Protein AF-A0A8T5LSC1-F1 (afdb_monomer)

Sequence (172 aa):
MANTIKNSIKQGAVLLSDPTQGFANLKKQTLEEVVGNYLKLLLLLSFVAALFNFVIGLVRTVYFDLTRTVQIDYPAFLNYLISESFAYVFVYFLSGTFILLIVSAIAYRFFRKHKYTEFLKIMLYSAYPIILFGWIPFLAITLIVWSIFLFAVGIRGKRSHGISRGSLEERE

pLDDT: mean 81.31, std 14.37, range [36.25, 95.19]

Solvent-accessible surface area (backbone atoms only — not comparable to full-atom values): 9557 Å² total; per-residue (Å²): 114,70,70,59,53,53,50,51,50,50,48,49,50,44,32,73,77,38,52,70,62,37,56,59,57,53,72,77,52,53,65,66,58,53,52,50,48,49,53,53,51,44,47,52,45,15,50,50,51,17,51,49,51,37,54,51,52,49,53,54,47,55,49,41,38,76,73,63,74,49,89,72,63,60,72,63,48,51,55,48,43,52,53,51,22,53,48,40,27,52,50,46,39,50,48,57,50,50,51,49,52,53,51,49,58,56,51,44,72,78,46,69,92,51,62,66,66,62,51,49,50,41,50,60,58,20,42,42,54,39,64,77,46,46,87,40,74,91,44,38,65,60,29,52,54,48,23,52,49,46,36,53,49,52,58,51,65,53,64,72,67,76,71,71,84,76,76,74,81,83,80,123

Mean predicted aligned error: 8.88 Å

Structure (mmCIF, N/CA/C/O backbone):
data_AF-A0A8T5LSC1-F1
#
_entry.id   AF-A0A8T5LSC1-F1
#
loop_
_atom_site.group_PDB
_atom_site.id
_atom_site.type_symbol
_atom_site.label_atom_id
_atom_site.label_alt_id
_atom_site.label_comp_id
_atom_site.label_asym_id
_atom_site.label_entity_id
_atom_site.label_seq_id
_atom_site.pdbx_PDB_ins_code
_atom_site.Cartn_x
_atom_site.Cartn_y
_atom_site.Cartn_z
_atom_site.occupancy
_atom_site.B_iso_or_equiv
_atom_site.auth_seq_id
_atom_site.auth_comp_id
_atom_site.auth_asym_id
_atom_site.auth_atom_id
_atom_site.pdbx_PDB_model_num
ATOM 1 N N . MET A 1 1 ? 10.726 10.634 11.710 1.00 54.62 1 MET A N 1
ATOM 2 C CA . MET A 1 1 ? 9.891 9.965 10.683 1.00 54.62 1 MET A CA 1
ATOM 3 C C . MET A 1 1 ? 10.167 8.455 10.594 1.00 54.62 1 MET A C 1
ATOM 5 O O . MET A 1 1 ? 9.221 7.683 10.674 1.00 54.62 1 MET A O 1
ATOM 9 N N . ALA A 1 2 ? 11.433 8.011 10.542 1.00 57.62 2 ALA A N 1
ATOM 10 C CA . ALA A 1 2 ? 11.798 6.582 10.492 1.00 57.62 2 ALA A CA 1
ATOM 11 C C . ALA A 1 2 ? 11.295 5.737 11.690 1.00 57.62 2 ALA A C 1
ATOM 13 O O . ALA A 1 2 ? 10.751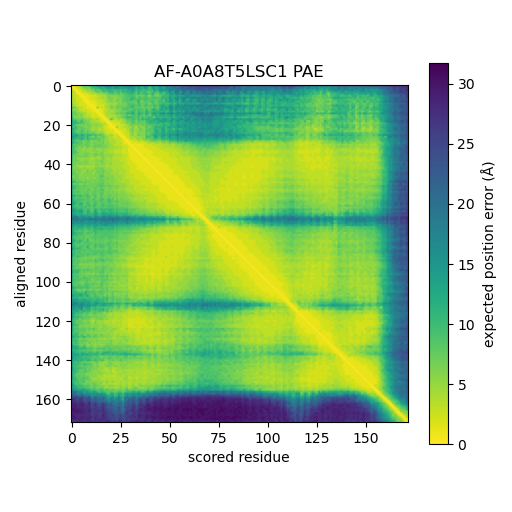 4.651 11.495 1.00 57.62 2 ALA A O 1
ATOM 14 N N . ASN A 1 3 ? 11.384 6.256 12.923 1.00 67.88 3 ASN A N 1
ATOM 15 C CA . ASN A 1 3 ? 10.897 5.547 14.121 1.00 67.88 3 ASN A CA 1
ATOM 16 C C . ASN A 1 3 ? 9.379 5.305 14.101 1.00 67.88 3 ASN A C 1
ATOM 18 O O . ASN A 1 3 ? 8.901 4.294 14.606 1.00 67.88 3 ASN A O 1
ATOM 22 N N . THR A 1 4 ? 8.619 6.206 13.479 1.00 68.50 4 THR A N 1
ATOM 23 C CA . THR A 1 4 ? 7.158 6.113 13.394 1.00 68.50 4 THR A CA 1
ATOM 24 C C . THR A 1 4 ? 6.733 4.996 12.440 1.00 68.50 4 THR A C 1
ATOM 26 O O . THR A 1 4 ? 5.844 4.218 12.763 1.00 68.50 4 THR A O 1
ATOM 29 N N . ILE A 1 5 ? 7.424 4.858 11.305 1.00 69.12 5 ILE A N 1
ATOM 30 C CA . ILE A 1 5 ? 7.163 3.805 10.311 1.00 69.12 5 ILE A CA 1
ATOM 31 C C . ILE A 1 5 ? 7.508 2.425 10.882 1.00 69.12 5 ILE A C 1
ATOM 33 O O . ILE A 1 5 ? 6.709 1.494 10.777 1.00 69.12 5 ILE A O 1
ATOM 37 N N . LYS A 1 6 ? 8.660 2.303 11.555 1.00 76.75 6 LYS A N 1
ATOM 38 C CA . LYS A 1 6 ? 9.073 1.054 12.213 1.00 76.75 6 LYS A CA 1
ATOM 39 C C . LYS A 1 6 ? 8.037 0.588 13.239 1.00 76.75 6 LYS A C 1
ATOM 41 O O . LYS A 1 6 ? 7.735 -0.601 13.309 1.00 76.75 6 LYS A O 1
ATOM 46 N N . ASN A 1 7 ? 7.459 1.522 13.993 1.00 74.00 7 ASN A N 1
ATOM 47 C CA . ASN A 1 7 ? 6.411 1.216 14.961 1.00 74.00 7 ASN A CA 1
ATOM 48 C C . ASN A 1 7 ? 5.114 0.756 14.283 1.00 74.00 7 ASN A C 1
ATOM 50 O O . ASN A 1 7 ? 4.542 -0.234 14.732 1.00 74.00 7 ASN A O 1
ATOM 54 N N . SER A 1 8 ? 4.691 1.387 13.183 1.00 68.38 8 SER A N 1
ATOM 55 C CA . SER A 1 8 ? 3.510 0.952 12.419 1.00 68.38 8 SER A CA 1
ATOM 56 C C . SER A 1 8 ? 3.669 -0.460 11.849 1.00 68.38 8 SER A C 1
ATOM 58 O O . SER A 1 8 ? 2.743 -1.264 11.935 1.00 68.38 8 SER A O 1
ATOM 60 N N . ILE A 1 9 ? 4.854 -0.795 11.326 1.00 72.56 9 ILE A N 1
ATOM 61 C CA . ILE A 1 9 ? 5.152 -2.143 10.815 1.00 72.56 9 ILE A CA 1
ATOM 62 C C . ILE A 1 9 ? 5.182 -3.156 11.963 1.00 72.56 9 ILE A C 1
ATOM 64 O O . ILE A 1 9 ? 4.569 -4.216 11.861 1.00 72.56 9 ILE A O 1
ATOM 68 N N . LYS A 1 10 ? 5.834 -2.821 13.086 1.00 77.62 10 LYS A N 1
ATOM 69 C CA . LYS A 1 10 ? 5.868 -3.685 14.276 1.00 77.62 10 LYS A CA 1
ATOM 70 C C . LYS A 1 10 ? 4.462 -3.944 14.821 1.00 77.62 10 LYS A C 1
ATOM 72 O O . LYS A 1 10 ? 4.160 -5.068 15.199 1.00 77.62 10 LYS A O 1
ATOM 77 N N . GLN A 1 11 ? 3.598 -2.932 14.835 1.00 70.31 11 GLN A N 1
ATOM 78 C CA . GLN A 1 11 ? 2.198 -3.086 15.235 1.00 70.31 11 GLN A CA 1
ATOM 79 C C . GLN A 1 11 ? 1.422 -3.978 14.264 1.00 70.31 11 GLN A C 1
ATOM 81 O O . GLN A 1 11 ? 0.678 -4.842 14.719 1.00 70.31 11 GLN A O 1
ATOM 86 N N . GLY A 1 12 ? 1.637 -3.823 12.954 1.00 67.75 12 GLY A N 1
ATOM 87 C CA . GLY A 1 12 ? 1.088 -4.734 11.950 1.00 67.75 12 GLY A CA 1
ATOM 88 C C . GLY A 1 12 ? 1.537 -6.179 12.176 1.00 67.75 12 GLY A C 1
ATOM 89 O O . GLY A 1 12 ? 0.710 -7.082 12.166 1.00 67.75 12 GLY A O 1
ATOM 90 N N . ALA A 1 13 ? 2.820 -6.399 12.473 1.00 72.62 13 ALA A N 1
ATOM 91 C CA . ALA A 1 13 ? 3.357 -7.724 12.779 1.00 72.62 13 ALA A CA 1
ATOM 92 C C . ALA A 1 13 ? 2.746 -8.328 14.055 1.00 72.62 13 ALA A C 1
ATOM 94 O O . ALA A 1 13 ? 2.317 -9.477 14.034 1.00 72.62 13 ALA A O 1
ATOM 95 N N . VAL A 1 14 ? 2.638 -7.543 15.135 1.00 72.94 14 VAL A N 1
ATOM 96 C CA . VAL A 1 14 ? 1.999 -7.987 16.388 1.00 72.94 14 VAL A CA 1
ATOM 97 C C . VAL A 1 14 ? 0.527 -8.331 16.166 1.00 72.94 14 VAL A C 1
ATOM 99 O O . VAL A 1 14 ? 0.048 -9.308 16.726 1.00 72.94 14 VAL A O 1
ATOM 102 N N . LEU A 1 15 ? -0.187 -7.578 15.326 1.00 67.88 15 LEU A N 1
ATOM 103 C CA . LEU A 1 15 ? -1.582 -7.864 14.978 1.00 67.88 15 LEU A CA 1
ATOM 104 C C . LEU A 1 15 ? -1.726 -9.190 14.216 1.00 67.88 15 LEU A C 1
ATOM 106 O O . LEU A 1 15 ? -2.698 -9.913 14.417 1.00 67.88 15 LEU A O 1
ATOM 110 N N . LEU A 1 16 ? -0.772 -9.495 13.334 1.00 72.25 16 LEU A N 1
ATOM 111 C CA . LEU A 1 16 ? -0.757 -10.743 12.573 1.00 72.25 16 LEU A CA 1
ATOM 112 C C . LEU A 1 16 ? -0.440 -11.948 13.465 1.00 72.25 16 LEU A C 1
ATOM 114 O O . LEU A 1 16 ? -0.995 -13.018 13.232 1.00 72.25 16 LEU A O 1
ATOM 118 N N . SER A 1 17 ? 0.417 -11.778 14.476 1.00 78.12 17 SER A N 1
ATOM 119 C CA . SER A 1 17 ? 0.785 -12.855 15.401 1.00 78.12 17 SER A CA 1
ATOM 120 C C . SER A 1 17 ? -0.210 -13.049 16.551 1.00 78.12 17 SER A C 1
ATOM 122 O O . SER A 1 17 ? -0.511 -14.182 16.906 1.00 78.12 17 SER A O 1
ATOM 124 N N . ASP A 1 18 ? -0.716 -11.961 17.140 1.00 80.12 18 ASP A N 1
ATOM 125 C CA . ASP A 1 18 ? -1.670 -11.970 18.256 1.00 80.12 18 ASP A CA 1
ATOM 126 C C . ASP A 1 18 ? -2.707 -10.838 18.081 1.00 80.12 18 ASP A C 1
ATOM 128 O O . ASP A 1 18 ? -2.526 -9.707 18.560 1.00 80.12 18 ASP A O 1
ATOM 132 N N . PRO A 1 19 ? -3.830 -11.131 17.396 1.00 73.62 19 PRO A N 1
ATOM 133 C CA . PRO A 1 19 ? -4.883 -10.155 17.138 1.00 73.62 19 PRO A CA 1
ATOM 134 C C . PRO A 1 19 ? -5.456 -9.560 18.426 1.00 73.62 19 PRO A C 1
ATOM 136 O O . PRO A 1 19 ? -5.753 -8.368 18.486 1.00 73.62 19 PRO A O 1
ATOM 139 N N . THR A 1 20 ? -5.595 -10.371 19.474 1.00 75.31 20 THR A N 1
ATOM 140 C CA . THR A 1 20 ? -6.163 -9.980 20.770 1.00 75.31 20 THR A CA 1
ATOM 141 C C . THR A 1 20 ? -5.334 -8.901 21.457 1.00 75.31 20 THR A C 1
ATOM 143 O O . THR A 1 20 ? -5.888 -7.875 21.870 1.00 75.31 20 THR A O 1
ATOM 146 N N . GLN A 1 21 ? -4.012 -9.073 21.520 1.00 75.50 21 GLN A N 1
ATOM 147 C CA . GLN A 1 21 ? -3.112 -8.040 22.044 1.00 75.50 21 GLN A CA 1
ATOM 148 C C . GLN A 1 21 ? -3.063 -6.806 21.136 1.00 75.50 21 GLN A C 1
ATOM 150 O O . GLN A 1 21 ? -3.064 -5.671 21.627 1.00 75.50 21 GLN A O 1
ATOM 155 N N . GLY A 1 22 ? -3.083 -7.006 19.814 1.00 74.12 22 GLY A N 1
ATOM 156 C CA . GLY A 1 22 ? -3.145 -5.914 18.841 1.00 74.12 22 GLY A CA 1
ATOM 157 C C . GLY A 1 22 ? -4.369 -5.014 19.050 1.00 74.12 22 GLY A C 1
ATOM 158 O O . GLY A 1 22 ? -4.227 -3.794 19.163 1.00 74.12 22 GLY A O 1
ATOM 159 N N . PHE A 1 23 ? -5.556 -5.608 19.216 1.00 76.81 23 PHE A N 1
ATOM 160 C CA . PHE A 1 23 ? -6.798 -4.882 19.503 1.00 76.81 23 PHE A CA 1
ATOM 161 C C . PHE A 1 23 ? -6.820 -4.237 20.900 1.00 76.81 23 PHE A C 1
ATOM 163 O O . PHE A 1 23 ? -7.444 -3.186 21.077 1.00 76.81 23 PHE A O 1
ATOM 170 N N . ALA A 1 24 ? -6.139 -4.816 21.894 1.00 74.44 24 ALA A N 1
ATOM 171 C CA . ALA A 1 24 ? -6.024 -4.217 23.226 1.00 74.44 24 ALA A CA 1
ATOM 172 C C . ALA A 1 24 ? -5.202 -2.916 23.205 1.00 74.44 24 ALA A C 1
ATOM 174 O O . ALA A 1 24 ? -5.605 -1.920 23.811 1.00 74.44 24 ALA A O 1
ATOM 175 N N . ASN A 1 25 ? -4.095 -2.892 22.459 1.00 74.94 25 ASN A N 1
ATOM 176 C CA . ASN A 1 25 ? -3.257 -1.698 22.297 1.00 74.94 25 ASN A CA 1
ATOM 177 C C . ASN A 1 25 ? -3.967 -0.589 21.509 1.00 74.94 25 ASN A C 1
ATOM 179 O O . ASN A 1 25 ? -3.846 0.592 21.826 1.00 74.94 25 ASN A O 1
ATOM 183 N N . LEU A 1 26 ? -4.785 -0.990 20.543 1.00 72.62 26 LEU A N 1
ATOM 184 C CA . LEU A 1 26 ? -5.620 -0.128 19.709 1.00 72.62 26 LEU A CA 1
ATOM 185 C C . LEU A 1 26 ? -6.591 0.759 20.504 1.00 72.62 26 LEU A C 1
ATOM 187 O O . LEU A 1 26 ? -6.865 1.896 20.119 1.00 72.62 26 LEU A O 1
ATOM 191 N N . LYS A 1 27 ? -7.099 0.262 21.641 1.00 70.56 27 LYS A N 1
ATOM 192 C CA . LYS A 1 27 ? -7.995 1.033 22.522 1.00 70.56 27 LYS A CA 1
ATOM 193 C C . LYS A 1 27 ? -7.317 2.269 23.113 1.00 70.56 27 LYS A C 1
ATOM 195 O O . LYS A 1 27 ? -8.008 3.234 23.424 1.00 70.56 27 LYS A O 1
ATOM 200 N N . LYS A 1 28 ? -5.992 2.233 23.282 1.00 79.62 28 LYS A N 1
ATOM 201 C CA . LYS A 1 28 ? -5.213 3.323 23.884 1.00 79.62 28 LYS A CA 1
ATOM 202 C C . LYS A 1 28 ? -4.895 4.441 22.888 1.00 79.62 28 LYS A C 1
ATOM 204 O O . LYS A 1 28 ? -4.576 5.542 23.314 1.00 79.62 28 LYS A O 1
ATOM 209 N N . GLN A 1 29 ? -4.991 4.169 21.586 1.00 81.62 29 GLN A N 1
ATOM 210 C CA . GLN A 1 29 ? -4.655 5.129 20.536 1.00 81.62 29 GLN A CA 1
ATOM 211 C C . GLN A 1 29 ? -5.848 6.010 20.159 1.00 81.62 29 GLN A C 1
ATOM 213 O O . GLN A 1 29 ? -7.011 5.581 20.191 1.00 81.62 29 GLN A O 1
ATOM 218 N N . THR A 1 30 ? -5.565 7.249 19.760 1.00 87.38 30 THR A N 1
ATOM 219 C CA . THR A 1 30 ? -6.579 8.170 19.234 1.00 87.38 30 THR A CA 1
ATOM 220 C C . THR A 1 30 ? -6.949 7.795 17.800 1.00 87.38 30 THR A C 1
ATOM 222 O O . THR A 1 30 ? -6.204 7.116 17.101 1.00 87.38 30 THR A O 1
ATOM 225 N N . LEU A 1 31 ? -8.133 8.211 17.338 1.00 84.00 31 LEU A N 1
ATOM 226 C CA . LEU A 1 31 ? -8.538 7.961 15.950 1.00 84.00 31 LEU A CA 1
ATOM 227 C C . LEU A 1 31 ? -7.549 8.585 14.955 1.00 84.00 31 LEU A C 1
ATOM 229 O O . LEU A 1 31 ? -7.210 7.966 13.954 1.00 84.00 31 LEU A O 1
ATOM 233 N N . GLU A 1 32 ? -7.087 9.794 15.263 1.00 86.38 32 GLU A N 1
ATOM 234 C CA . GLU A 1 32 ? -6.132 10.543 14.453 1.00 86.38 32 GLU A CA 1
ATOM 235 C C . GLU A 1 32 ? -4.803 9.799 14.304 1.00 86.38 32 GLU A C 1
ATOM 237 O O . GLU A 1 32 ? -4.280 9.701 13.197 1.00 86.38 32 GLU A O 1
ATOM 242 N N . GLU A 1 33 ? -4.295 9.197 15.383 1.00 86.19 33 GLU A N 1
ATOM 243 C CA . GLU A 1 33 ? -3.070 8.401 15.331 1.00 86.19 33 GLU A CA 1
ATOM 244 C C . GLU A 1 33 ? -3.236 7.174 14.422 1.00 86.19 33 GLU A C 1
ATOM 246 O O . GLU A 1 33 ? -2.378 6.904 13.580 1.00 86.19 33 GLU A O 1
ATOM 251 N N . VAL A 1 34 ? -4.370 6.473 14.526 1.00 86.88 34 VAL A N 1
ATOM 252 C CA . VAL A 1 34 ? -4.667 5.290 13.702 1.00 86.88 34 VAL A CA 1
ATOM 253 C C . VAL A 1 34 ? -4.809 5.653 12.224 1.00 86.88 34 VAL A C 1
ATOM 255 O O . VAL A 1 34 ? -4.209 5.004 11.366 1.00 86.88 34 VAL A O 1
ATOM 258 N N . VAL A 1 35 ? -5.563 6.710 11.915 1.00 88.75 35 VAL A N 1
ATOM 259 C CA . VAL A 1 35 ? -5.715 7.220 10.543 1.00 88.75 35 VAL A CA 1
ATOM 260 C C . VAL A 1 35 ? -4.366 7.690 9.999 1.00 88.75 35 VAL A C 1
ATOM 262 O O . VAL A 1 35 ? -3.999 7.344 8.878 1.00 88.75 35 VAL A O 1
ATOM 265 N N . GLY A 1 36 ? -3.589 8.421 10.798 1.00 88.81 36 GLY A N 1
ATOM 266 C CA . GLY A 1 36 ? -2.260 8.888 10.418 1.00 88.81 36 GLY A CA 1
ATOM 267 C C . GLY A 1 36 ? -1.294 7.738 10.135 1.00 88.81 36 GLY A C 1
ATOM 268 O O . GLY A 1 36 ? -0.530 7.802 9.172 1.00 88.81 36 GLY A O 1
ATOM 269 N N . ASN A 1 37 ? -1.337 6.666 10.929 1.00 86.56 37 ASN A N 1
ATOM 270 C CA . ASN A 1 37 ? -0.524 5.472 10.701 1.00 86.56 37 ASN A CA 1
ATOM 271 C C . ASN A 1 37 ? -0.948 4.727 9.431 1.00 86.56 37 ASN A C 1
ATOM 273 O O . ASN A 1 37 ? -0.076 4.342 8.652 1.00 86.56 37 ASN A O 1
ATOM 277 N N . TYR A 1 38 ? -2.254 4.598 9.184 1.00 89.12 38 TYR A N 1
ATOM 278 C CA . TYR A 1 38 ? -2.788 4.031 7.945 1.00 89.12 38 TYR A CA 1
ATOM 279 C C . TYR A 1 38 ? -2.345 4.828 6.715 1.00 89.12 38 TYR A C 1
ATOM 281 O O . TYR A 1 38 ? -1.804 4.250 5.777 1.00 89.12 38 TYR A O 1
ATOM 289 N N . LEU A 1 39 ? -2.511 6.155 6.724 1.00 91.31 39 LEU A N 1
ATOM 290 C CA . LEU A 1 39 ? -2.153 7.007 5.586 1.00 91.31 39 LEU A CA 1
ATOM 291 C C . LEU A 1 39 ? -0.651 6.972 5.297 1.00 91.31 39 LEU A C 1
ATOM 293 O O . LEU A 1 39 ? -0.257 6.884 4.137 1.00 91.31 39 LEU A O 1
ATOM 297 N N . LYS A 1 40 ? 0.194 6.980 6.337 1.00 90.50 40 LYS A N 1
ATOM 298 C CA . LYS A 1 40 ? 1.650 6.820 6.182 1.00 90.50 40 LYS A CA 1
ATOM 299 C C . LYS A 1 40 ? 2.003 5.471 5.564 1.00 90.50 40 LYS A C 1
ATOM 301 O O . LYS A 1 40 ? 2.867 5.415 4.693 1.00 90.50 40 LYS A O 1
ATOM 306 N N . LEU A 1 41 ? 1.351 4.398 6.015 1.00 89.31 41 LEU A N 1
ATOM 307 C CA . LEU A 1 41 ? 1.581 3.053 5.495 1.00 89.31 41 LEU A CA 1
ATOM 308 C C . LEU A 1 41 ? 1.147 2.944 4.028 1.00 89.31 41 LEU A C 1
ATOM 310 O O . LEU A 1 41 ? 1.902 2.435 3.206 1.00 89.31 41 LEU A O 1
ATOM 314 N N . LEU A 1 42 ? -0.034 3.470 3.700 1.00 90.62 42 LEU A N 1
ATOM 315 C CA . LEU A 1 42 ? -0.572 3.488 2.344 1.00 90.62 42 LEU A CA 1
ATOM 316 C C . LEU A 1 42 ? 0.312 4.306 1.398 1.00 90.62 42 LEU A C 1
ATOM 318 O O . LEU A 1 42 ? 0.597 3.861 0.288 1.00 90.62 42 LEU A O 1
ATOM 322 N N . LEU A 1 43 ? 0.780 5.475 1.841 1.00 92.31 43 LEU A N 1
ATOM 323 C CA . LEU A 1 43 ? 1.702 6.308 1.075 1.00 92.31 43 LEU A CA 1
ATOM 324 C C . LEU A 1 43 ? 3.012 5.564 0.802 1.00 92.31 43 LEU A C 1
ATOM 326 O O . LEU A 1 43 ? 3.436 5.479 -0.347 1.00 92.31 43 LEU A O 1
ATOM 330 N N . LEU A 1 44 ? 3.620 4.976 1.838 1.00 90.94 44 LEU A N 1
ATOM 331 C CA . LEU A 1 44 ? 4.846 4.190 1.699 1.00 90.94 44 LEU A CA 1
ATOM 332 C C . LEU A 1 44 ? 4.657 3.038 0.711 1.00 90.94 44 LEU A C 1
ATOM 334 O O . LEU A 1 44 ? 5.486 2.856 -0.177 1.00 90.94 44 LEU A O 1
ATOM 338 N N . LEU A 1 45 ? 3.559 2.293 0.829 1.00 89.81 45 LEU A N 1
ATOM 339 C CA . LEU A 1 45 ? 3.261 1.194 -0.083 1.00 89.81 45 LEU A CA 1
ATOM 340 C C . LEU A 1 45 ? 3.068 1.683 -1.522 1.00 89.81 45 LEU A C 1
ATOM 342 O O . LEU A 1 45 ? 3.558 1.048 -2.447 1.00 89.81 45 LEU A O 1
ATOM 346 N N . SER A 1 46 ? 2.399 2.821 -1.713 1.00 91.69 46 SER A N 1
ATOM 347 C CA . SER A 1 46 ? 2.182 3.410 -3.040 1.00 91.69 46 SER A CA 1
ATOM 348 C C . SER A 1 46 ? 3.513 3.774 -3.708 1.00 91.69 46 SER A C 1
ATOM 350 O O . SER A 1 46 ? 3.705 3.497 -4.889 1.00 91.69 46 SER A O 1
ATOM 352 N N . PHE A 1 47 ? 4.470 4.309 -2.941 1.00 92.31 47 PHE A N 1
ATOM 353 C CA . PHE A 1 47 ? 5.837 4.546 -3.417 1.00 92.31 47 PHE A CA 1
ATOM 354 C C . PHE A 1 47 ? 6.582 3.252 -3.749 1.00 92.31 47 PHE A C 1
ATOM 356 O O . PHE A 1 47 ? 7.250 3.179 -4.778 1.00 92.31 47 PHE A O 1
ATOM 363 N N . VAL A 1 48 ? 6.462 2.224 -2.906 1.00 90.88 48 VAL A N 1
ATOM 364 C CA . VAL A 1 48 ? 7.076 0.915 -3.169 1.00 90.88 48 VAL A CA 1
ATOM 365 C C . VAL A 1 48 ? 6.497 0.296 -4.443 1.00 90.88 48 VAL A C 1
ATOM 367 O O . VAL A 1 48 ? 7.259 -0.158 -5.291 1.00 90.88 48 VAL A O 1
ATOM 370 N N . ALA A 1 49 ? 5.176 0.332 -4.625 1.00 88.06 49 ALA A N 1
ATOM 371 C CA . ALA A 1 49 ? 4.507 -0.172 -5.822 1.00 88.06 49 ALA A CA 1
ATOM 372 C C . ALA A 1 49 ? 4.959 0.571 -7.090 1.00 88.06 49 ALA A C 1
ATOM 374 O O . ALA A 1 49 ? 5.267 -0.067 -8.096 1.00 88.06 49 ALA A O 1
ATOM 375 N N . ALA A 1 50 ? 5.069 1.901 -7.028 1.00 92.00 50 ALA A N 1
ATOM 376 C CA . ALA A 1 50 ? 5.591 2.711 -8.125 1.00 92.00 50 ALA A CA 1
ATOM 377 C C . ALA A 1 50 ? 7.046 2.365 -8.469 1.00 92.00 50 ALA A C 1
ATOM 379 O O . ALA A 1 50 ? 7.379 2.207 -9.642 1.00 92.00 50 ALA A O 1
ATOM 380 N N . LEU A 1 51 ? 7.903 2.185 -7.459 1.00 93.25 51 LEU A N 1
ATOM 381 C CA . LEU A 1 51 ? 9.295 1.785 -7.663 1.00 93.25 51 LEU A CA 1
ATOM 382 C C . LEU A 1 51 ? 9.397 0.391 -8.296 1.00 93.25 51 LEU A C 1
ATOM 384 O O . LEU A 1 51 ? 10.188 0.189 -9.214 1.00 93.25 51 LEU A O 1
ATOM 388 N N . PHE A 1 52 ? 8.584 -0.566 -7.845 1.00 91.00 52 PHE A N 1
ATOM 389 C CA . PHE A 1 52 ? 8.527 -1.892 -8.460 1.00 91.00 52 PHE A CA 1
ATOM 390 C C . PHE A 1 52 ? 8.054 -1.826 -9.915 1.00 91.00 52 PHE A C 1
ATOM 392 O O . PHE A 1 52 ? 8.668 -2.468 -10.765 1.00 91.00 52 PHE A O 1
ATOM 399 N N . ASN A 1 53 ? 7.023 -1.030 -10.222 1.00 90.69 53 ASN A N 1
ATOM 400 C CA . ASN A 1 53 ? 6.558 -0.839 -11.599 1.00 90.69 53 ASN A CA 1
ATOM 401 C C . ASN A 1 53 ? 7.661 -0.245 -12.484 1.00 90.69 53 ASN A C 1
ATOM 403 O O . ASN A 1 53 ? 7.912 -0.749 -13.576 1.00 90.69 53 ASN A O 1
ATOM 407 N N . PHE A 1 54 ? 8.381 0.758 -11.973 1.00 93.94 54 PHE A N 1
ATOM 408 C CA . PHE A 1 54 ? 9.526 1.358 -12.651 1.00 93.94 54 PHE A CA 1
ATOM 409 C C . PHE A 1 54 ? 10.610 0.317 -12.970 1.00 93.94 54 PHE A 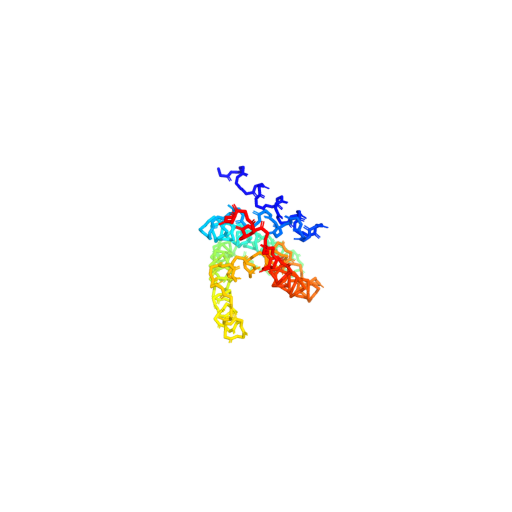C 1
ATOM 411 O O . PHE A 1 54 ? 11.031 0.175 -14.116 1.00 93.94 54 PHE A O 1
ATOM 418 N N . VAL A 1 55 ? 11.036 -0.471 -11.978 1.00 94.38 55 VAL A N 1
ATOM 419 C CA . VAL A 1 55 ? 12.078 -1.494 -12.169 1.00 94.38 55 VAL A CA 1
ATOM 420 C C . VAL A 1 55 ? 11.623 -2.578 -13.149 1.00 94.38 55 VAL A C 1
ATOM 422 O O . VAL A 1 55 ? 12.376 -2.940 -14.052 1.00 94.38 55 VAL A O 1
ATOM 425 N N . ILE A 1 56 ? 10.390 -3.075 -13.020 1.00 92.44 56 ILE A N 1
ATOM 426 C CA . ILE A 1 56 ? 9.836 -4.084 -13.935 1.00 92.44 56 ILE A CA 1
ATOM 427 C C . ILE A 1 56 ? 9.742 -3.524 -15.360 1.00 92.44 56 ILE A C 1
ATOM 429 O O . ILE A 1 56 ? 10.095 -4.223 -16.311 1.00 92.44 56 ILE A O 1
ATOM 433 N N . GLY A 1 57 ? 9.319 -2.268 -15.515 1.00 92.94 57 GLY A N 1
ATOM 434 C CA . GLY A 1 57 ? 9.257 -1.580 -16.803 1.00 92.94 57 GLY A CA 1
ATOM 435 C C . GLY A 1 57 ? 10.628 -1.458 -17.466 1.00 92.94 57 GLY A C 1
ATOM 436 O O . GLY A 1 57 ? 10.758 -1.778 -18.650 1.00 92.94 57 GLY A O 1
ATOM 437 N N . LEU A 1 58 ? 11.665 -1.093 -16.704 1.00 94.19 58 LEU A N 1
ATOM 438 C CA . LEU A 1 58 ? 13.048 -1.067 -17.191 1.00 94.19 58 LEU A CA 1
ATOM 439 C C . LEU A 1 58 ? 13.517 -2.452 -17.640 1.00 94.19 58 LEU A C 1
ATOM 441 O O . LEU A 1 58 ? 13.970 -2.608 -18.772 1.00 94.19 58 LEU A O 1
ATOM 445 N N . VAL A 1 59 ? 13.371 -3.465 -16.782 1.00 94.38 59 VAL A N 1
ATOM 446 C CA . VAL A 1 59 ? 13.817 -4.837 -17.076 1.00 94.38 59 VAL A CA 1
ATOM 447 C C . VAL A 1 59 ? 13.115 -5.384 -18.316 1.00 94.38 59 VAL A C 1
ATOM 449 O O . VAL A 1 59 ? 13.766 -5.940 -19.199 1.00 94.38 59 VAL A O 1
ATOM 452 N N . ARG A 1 60 ? 11.795 -5.191 -18.420 1.00 92.12 60 ARG A N 1
ATOM 453 C CA . ARG A 1 60 ? 10.996 -5.632 -19.570 1.00 92.12 60 ARG A CA 1
ATOM 454 C C . ARG A 1 60 ? 11.454 -4.967 -20.867 1.00 92.12 60 ARG A C 1
ATOM 456 O O . ARG A 1 60 ? 11.499 -5.621 -21.904 1.00 92.12 60 ARG A O 1
ATOM 463 N N . THR A 1 61 ? 11.799 -3.689 -20.802 1.00 90.94 61 THR A N 1
ATOM 464 C CA . THR A 1 61 ? 12.213 -2.898 -21.966 1.00 90.94 61 THR A CA 1
ATOM 465 C C . THR A 1 61 ? 13.602 -3.295 -22.441 1.00 90.94 61 THR A C 1
ATOM 467 O O . THR A 1 61 ? 13.767 -3.607 -23.616 1.00 90.94 61 THR A O 1
ATOM 470 N N . VAL A 1 62 ? 14.565 -3.407 -21.522 1.00 90.62 62 VAL A N 1
ATOM 471 C CA . VAL A 1 62 ? 15.915 -3.912 -21.823 1.00 90.62 62 VAL A CA 1
ATOM 472 C C . VAL A 1 62 ? 15.847 -5.329 -22.396 1.00 90.62 62 VAL A C 1
ATOM 474 O O . VAL A 1 62 ? 16.521 -5.642 -23.373 1.00 90.62 62 VAL A O 1
ATOM 477 N N . TYR A 1 63 ? 14.989 -6.185 -21.837 1.00 92.38 63 TYR A N 1
ATOM 478 C CA . TYR A 1 63 ? 14.772 -7.527 -22.370 1.00 92.38 63 TYR A CA 1
ATOM 479 C C . TYR A 1 63 ? 14.259 -7.502 -23.819 1.00 92.38 63 TYR A C 1
ATOM 481 O O . TYR A 1 63 ? 14.736 -8.278 -24.647 1.00 92.38 63 TYR A O 1
ATOM 489 N N . PHE A 1 64 ? 13.312 -6.620 -24.155 1.00 91.00 64 PHE A N 1
ATOM 490 C CA . PHE A 1 64 ? 12.798 -6.510 -25.523 1.00 91.00 64 PHE A CA 1
ATOM 491 C C . PHE A 1 64 ? 13.800 -5.913 -26.510 1.00 91.00 64 PHE A C 1
ATOM 493 O O . PHE A 1 64 ? 13.861 -6.396 -27.640 1.00 91.00 64 PHE A O 1
ATOM 500 N N . ASP A 1 65 ? 14.590 -4.927 -26.093 1.00 90.12 65 ASP A N 1
ATOM 501 C CA . ASP A 1 65 ? 15.658 -4.355 -26.919 1.00 90.12 65 ASP A CA 1
ATOM 502 C C . ASP A 1 65 ? 16.677 -5.442 -27.306 1.00 90.12 65 ASP A C 1
ATOM 504 O O . ASP A 1 65 ? 16.934 -5.687 -28.486 1.00 90.12 65 ASP A O 1
ATOM 508 N N . LEU A 1 66 ? 17.136 -6.217 -26.314 1.00 90.06 66 LEU A N 1
ATOM 509 C CA . LEU A 1 66 ? 18.115 -7.290 -26.512 1.00 90.06 66 LEU A CA 1
ATOM 510 C C . LEU A 1 66 ? 17.583 -8.476 -27.330 1.00 90.06 66 LEU A C 1
ATOM 512 O O . LEU A 1 66 ? 18.328 -9.068 -28.107 1.00 90.06 66 LEU A O 1
ATOM 516 N N . THR A 1 67 ? 16.322 -8.872 -27.133 1.00 92.62 67 THR A N 1
ATOM 517 C CA . THR A 1 67 ? 15.790 -10.120 -27.719 1.00 92.62 67 THR A CA 1
ATOM 518 C C . THR A 1 67 ? 15.013 -9.928 -29.013 1.00 92.62 67 THR A C 1
ATOM 520 O O . THR A 1 67 ? 14.878 -10.882 -29.778 1.00 92.62 67 THR A O 1
ATOM 523 N N . ARG A 1 68 ? 14.461 -8.736 -29.259 1.00 85.62 68 ARG A N 1
ATOM 524 C CA . ARG A 1 68 ? 13.549 -8.486 -30.387 1.00 85.62 68 ARG A CA 1
ATOM 525 C C . ARG A 1 68 ? 14.008 -7.375 -31.323 1.00 85.62 68 ARG A C 1
ATOM 527 O O . ARG A 1 68 ? 13.241 -7.014 -32.215 1.00 85.62 68 ARG A O 1
ATOM 534 N N . THR A 1 69 ? 15.228 -6.854 -31.150 1.00 82.06 69 THR A N 1
ATOM 535 C CA . THR A 1 69 ? 15.817 -5.812 -32.016 1.00 82.06 69 THR A CA 1
ATOM 536 C C . THR A 1 69 ? 14.870 -4.627 -32.237 1.00 82.06 69 THR A C 1
ATOM 538 O O . THR A 1 69 ? 14.773 -4.077 -33.333 1.00 82.06 69 THR A O 1
ATOM 541 N N . VAL A 1 70 ? 14.101 -4.275 -31.206 1.00 85.19 70 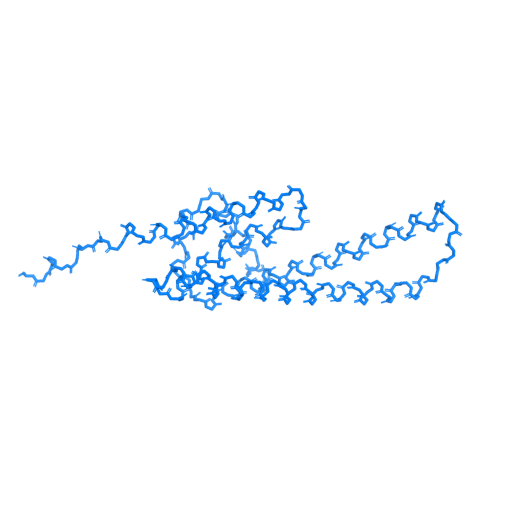VAL A N 1
ATOM 542 C CA . VAL A 1 70 ? 13.194 -3.128 -31.243 1.00 85.19 70 VAL A CA 1
ATOM 543 C C . VAL A 1 70 ? 14.041 -1.894 -30.978 1.00 85.19 70 VAL A C 1
ATOM 545 O O . VAL A 1 70 ? 14.657 -1.816 -29.929 1.00 85.19 70 VAL A O 1
ATOM 548 N N . GLN A 1 71 ? 14.072 -0.925 -31.892 1.00 84.75 71 GLN A N 1
ATOM 549 C CA . GLN A 1 71 ? 14.744 0.346 -31.619 1.00 84.75 71 GLN A CA 1
ATOM 550 C C . GLN A 1 71 ? 13.928 1.148 -30.602 1.00 84.75 71 GLN A C 1
ATOM 552 O O . GLN A 1 71 ? 12.795 1.543 -30.885 1.00 84.75 71 GLN A O 1
ATOM 557 N N . ILE A 1 72 ? 14.497 1.372 -29.418 1.00 86.12 72 ILE A N 1
ATOM 558 C CA . ILE A 1 72 ? 13.848 2.107 -28.330 1.00 86.12 72 ILE A CA 1
ATOM 559 C C . ILE A 1 72 ? 14.542 3.454 -28.135 1.00 86.12 72 ILE A C 1
ATOM 561 O O . ILE A 1 72 ? 15.748 3.526 -27.907 1.00 86.12 72 ILE A O 1
ATOM 565 N N . ASP A 1 73 ? 13.759 4.531 -28.179 1.00 93.81 73 AS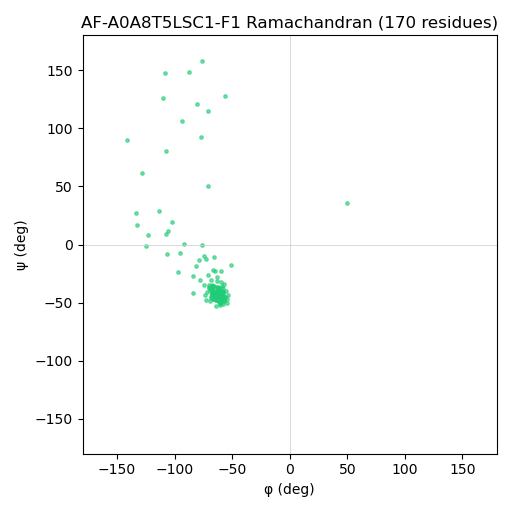P A N 1
ATOM 566 C CA . ASP A 1 73 ? 14.197 5.858 -27.749 1.00 93.81 73 ASP A CA 1
ATOM 567 C C . ASP A 1 73 ? 14.195 5.918 -26.211 1.00 93.81 73 ASP A C 1
ATOM 569 O O . ASP A 1 73 ? 13.174 6.179 -25.568 1.00 93.81 73 ASP A O 1
ATOM 573 N N . TYR A 1 74 ? 15.347 5.604 -25.614 1.00 91.19 74 TYR A N 1
ATOM 574 C CA . TYR A 1 74 ? 15.532 5.528 -24.164 1.00 91.19 74 TYR A CA 1
ATOM 575 C C . TYR A 1 74 ? 15.165 6.824 -23.417 1.00 91.19 74 TYR A C 1
ATOM 577 O O . TYR A 1 74 ? 14.468 6.726 -22.404 1.00 91.19 74 TYR A O 1
ATOM 585 N N . PRO A 1 75 ? 15.568 8.029 -23.867 1.00 93.44 75 PRO A N 1
ATOM 586 C CA . PRO A 1 75 ? 15.111 9.285 -23.274 1.00 93.44 75 PRO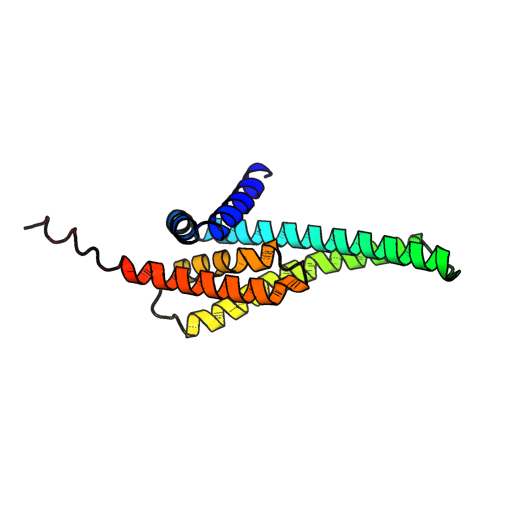 A CA 1
ATOM 587 C C . PRO A 1 75 ? 13.585 9.427 -23.204 1.00 93.44 75 PRO A C 1
ATOM 589 O O . PRO A 1 75 ? 13.041 9.722 -22.134 1.00 93.44 75 PRO A O 1
ATOM 592 N N . ALA A 1 76 ? 12.886 9.190 -24.318 1.00 93.25 76 ALA A N 1
ATOM 593 C CA . ALA A 1 76 ? 11.428 9.290 -24.363 1.00 93.25 76 ALA A CA 1
ATOM 594 C C . ALA A 1 76 ? 10.767 8.224 -23.475 1.00 93.25 76 ALA A C 1
ATOM 596 O O . ALA A 1 76 ? 9.841 8.522 -22.714 1.00 93.25 76 ALA A O 1
ATOM 597 N N . PHE A 1 77 ? 11.290 6.997 -23.515 1.00 93.00 77 PHE A N 1
ATOM 598 C CA . PHE A 1 77 ? 10.811 5.888 -22.700 1.00 93.00 77 PHE A CA 1
ATOM 599 C C . PHE A 1 77 ? 10.983 6.142 -21.196 1.00 93.00 77 PHE A C 1
ATOM 601 O O . PHE A 1 77 ? 10.050 5.917 -20.427 1.00 93.00 77 PHE A O 1
ATOM 608 N N . LEU A 1 78 ? 12.141 6.646 -20.758 1.00 94.25 78 LEU A N 1
ATOM 609 C CA . LEU A 1 78 ? 12.384 6.960 -19.349 1.00 94.25 78 LEU A CA 1
ATOM 610 C C . LEU A 1 78 ? 11.412 8.025 -18.836 1.00 94.25 78 LEU A C 1
ATOM 612 O O . LEU A 1 78 ? 10.862 7.871 -17.746 1.00 94.25 78 LEU A O 1
ATOM 616 N N . ASN A 1 79 ? 11.155 9.073 -19.623 1.00 95.19 79 ASN A N 1
ATOM 617 C CA . ASN A 1 79 ? 10.185 10.105 -19.254 1.00 95.19 79 ASN A CA 1
ATOM 618 C C . ASN A 1 79 ? 8.762 9.532 -19.119 1.00 95.19 79 ASN A C 1
ATOM 620 O O . ASN A 1 79 ? 8.052 9.818 -18.148 1.00 95.19 79 ASN A O 1
ATOM 624 N N . TYR A 1 80 ? 8.370 8.665 -20.057 1.00 94.12 80 TYR A N 1
ATOM 625 C CA . TYR A 1 80 ? 7.103 7.943 -19.991 1.00 94.12 80 TYR A CA 1
ATOM 626 C C . TYR A 1 80 ? 7.021 7.063 -18.734 1.00 94.12 80 TYR A C 1
ATOM 628 O O . TYR A 1 80 ? 6.050 7.150 -17.986 1.00 94.12 80 TYR A O 1
ATOM 636 N N . LEU A 1 81 ? 8.058 6.278 -18.438 1.00 94.56 81 LEU A N 1
ATOM 637 C CA . LEU A 1 81 ? 8.070 5.347 -17.311 1.00 94.56 81 LEU A CA 1
ATOM 638 C C . LEU A 1 81 ? 8.060 6.058 -15.948 1.00 94.56 81 LEU A C 1
ATOM 640 O O . LEU A 1 81 ? 7.421 5.582 -15.006 1.00 94.56 81 LEU A O 1
ATOM 644 N N . ILE A 1 82 ? 8.740 7.203 -15.831 1.00 94.06 82 ILE A N 1
ATOM 645 C CA . ILE A 1 82 ? 8.686 8.055 -14.632 1.00 94.06 82 ILE A CA 1
ATOM 646 C C . ILE A 1 82 ? 7.269 8.600 -14.447 1.00 94.06 82 ILE A C 1
ATOM 648 O O . ILE A 1 82 ? 6.711 8.494 -13.354 1.00 94.06 82 ILE A O 1
ATOM 652 N N . SER A 1 83 ? 6.678 9.136 -15.518 1.00 94.31 83 SER A N 1
ATOM 653 C CA . SER A 1 83 ? 5.305 9.653 -15.521 1.00 94.31 83 SER A CA 1
ATOM 654 C C . SER A 1 83 ? 4.290 8.576 -15.134 1.00 94.31 83 SER A C 1
ATOM 656 O O . SER A 1 83 ? 3.439 8.803 -14.272 1.00 94.31 83 SER A O 1
ATOM 658 N N . GLU A 1 84 ? 4.417 7.380 -15.710 1.00 92.69 84 GLU A N 1
ATOM 659 C CA . GLU A 1 84 ? 3.586 6.223 -15.383 1.00 92.69 84 GLU A CA 1
ATOM 660 C C . GLU A 1 84 ? 3.748 5.841 -13.905 1.00 92.69 84 GLU A C 1
ATOM 662 O O . GLU A 1 84 ? 2.768 5.764 -13.170 1.00 92.69 84 GLU A O 1
ATOM 667 N N . SER A 1 85 ? 4.981 5.688 -13.421 1.00 93.38 85 SER A N 1
ATOM 668 C CA . SER A 1 85 ? 5.252 5.310 -12.025 1.00 93.38 85 SER A CA 1
ATOM 669 C C . SER A 1 85 ? 4.727 6.349 -11.029 1.00 93.38 85 SER A C 1
ATOM 671 O O . SER A 1 85 ? 4.194 5.996 -9.977 1.00 93.38 85 SER A O 1
ATOM 673 N N . PHE A 1 86 ? 4.802 7.637 -11.364 1.00 92.69 86 PHE A N 1
ATOM 674 C CA . PHE A 1 86 ? 4.203 8.697 -10.556 1.00 92.69 86 PHE A CA 1
ATOM 675 C C . PHE A 1 86 ? 2.671 8.599 -10.528 1.00 92.69 86 PHE A C 1
ATOM 677 O O . PHE A 1 86 ? 2.065 8.716 -9.458 1.00 92.69 86 PHE A O 1
ATOM 684 N N . ALA A 1 87 ? 2.038 8.302 -11.667 1.00 93.75 87 ALA A N 1
ATOM 685 C CA . ALA A 1 87 ? 0.601 8.049 -11.727 1.00 93.75 87 ALA A CA 1
ATOM 686 C C . ALA A 1 87 ? 0.195 6.847 -10.856 1.00 93.75 87 ALA A C 1
ATOM 688 O O . ALA A 1 87 ? -0.822 6.917 -10.165 1.00 93.75 87 ALA A O 1
ATOM 689 N N . TYR A 1 88 ? 1.013 5.789 -10.794 1.00 89.69 88 TYR A N 1
ATOM 690 C CA . TYR A 1 88 ? 0.789 4.655 -9.887 1.00 89.69 88 TYR A CA 1
ATOM 691 C C . TYR A 1 88 ? 0.720 5.092 -8.417 1.00 89.69 88 TYR A C 1
ATOM 693 O O . TYR A 1 88 ? -0.180 4.647 -7.704 1.00 89.69 88 TYR A O 1
ATOM 701 N N . VAL A 1 89 ? 1.593 6.000 -7.958 1.00 93.06 89 VAL A N 1
ATOM 702 C CA . VAL A 1 89 ? 1.523 6.519 -6.576 1.00 93.06 89 VAL A CA 1
ATOM 703 C C . VAL A 1 89 ? 0.151 7.139 -6.303 1.00 93.06 89 VAL A C 1
ATOM 705 O O . VAL A 1 89 ? -0.489 6.811 -5.302 1.00 93.06 89 VAL A O 1
ATOM 708 N N . PHE A 1 90 ? -0.328 7.993 -7.211 1.00 93.00 90 PHE A N 1
ATOM 709 C CA . PHE A 1 90 ? -1.635 8.640 -7.084 1.00 93.00 90 PHE A CA 1
ATOM 710 C C . PHE A 1 90 ? -2.785 7.639 -7.120 1.00 93.00 90 PHE A C 1
ATOM 712 O O . PHE A 1 90 ? -3.674 7.704 -6.271 1.00 93.00 90 PHE A O 1
ATOM 719 N N . VAL A 1 91 ? -2.765 6.702 -8.068 1.00 91.62 91 VAL A N 1
ATOM 720 C CA . VAL A 1 91 ? -3.828 5.708 -8.234 1.00 91.62 91 VAL A CA 1
ATOM 721 C C . VAL A 1 91 ? -3.939 4.825 -6.996 1.00 91.62 91 VAL A C 1
ATOM 723 O O . VAL A 1 91 ? -5.042 4.669 -6.476 1.00 91.62 91 VAL A O 1
ATOM 726 N N . TYR A 1 92 ? -2.837 4.284 -6.472 1.00 89.75 92 TYR A N 1
ATOM 727 C CA . TYR A 1 92 ? -2.873 3.424 -5.281 1.00 89.75 92 TYR A CA 1
ATOM 728 C C . TYR A 1 92 ? -3.275 4.194 -4.020 1.00 89.75 92 TYR A C 1
ATOM 730 O O . TYR A 1 92 ? -4.107 3.718 -3.242 1.00 89.75 92 TYR A O 1
ATOM 738 N N . PHE A 1 93 ? -2.753 5.407 -3.836 1.00 92.81 93 PHE A N 1
ATOM 739 C CA . PHE A 1 93 ? -3.088 6.225 -2.675 1.00 92.81 93 PHE A CA 1
ATOM 740 C C . PHE A 1 93 ? -4.563 6.665 -2.681 1.00 92.81 93 PHE A C 1
ATOM 742 O O . PHE A 1 93 ? -5.272 6.519 -1.677 1.00 92.81 93 PHE A O 1
ATOM 749 N N . LEU A 1 94 ? -5.062 7.157 -3.818 1.00 93.94 94 LEU A N 1
ATOM 750 C CA . LEU A 1 94 ? -6.459 7.573 -3.957 1.00 93.94 94 LEU A CA 1
ATOM 751 C C . LEU A 1 94 ? -7.404 6.373 -3.910 1.00 93.94 94 LEU A C 1
ATOM 753 O O . LEU A 1 94 ? -8.352 6.379 -3.132 1.00 93.94 94 LEU A O 1
ATOM 757 N N . SER A 1 95 ? -7.145 5.311 -4.673 1.00 90.94 95 SER A N 1
ATOM 758 C CA . SER A 1 95 ? -8.006 4.120 -4.639 1.00 90.94 95 SER A CA 1
ATOM 759 C C . SER A 1 95 ? -8.058 3.499 -3.242 1.00 90.94 95 SER A C 1
ATOM 761 O O . SER A 1 95 ? -9.148 3.199 -2.761 1.00 90.94 95 SER A O 1
ATOM 763 N N . GLY A 1 96 ? -6.929 3.393 -2.534 1.00 88.69 96 GLY A N 1
ATOM 764 C CA . GLY A 1 96 ? -6.891 2.861 -1.172 1.00 88.69 96 GLY A CA 1
ATOM 765 C C . GLY A 1 96 ? -7.685 3.705 -0.170 1.00 88.69 96 GLY A C 1
ATOM 766 O O . GLY A 1 96 ? -8.344 3.159 0.716 1.00 88.69 96 GLY A O 1
ATOM 767 N N . THR A 1 97 ? -7.678 5.032 -0.312 1.00 91.25 97 THR A N 1
ATOM 768 C CA . THR A 1 97 ? -8.492 5.921 0.534 1.00 91.25 97 THR A CA 1
ATOM 769 C C . THR A 1 97 ? -9.976 5.865 0.166 1.00 91.25 97 THR A C 1
ATOM 771 O O . THR A 1 97 ? -10.813 5.723 1.059 1.00 91.25 97 THR A O 1
ATOM 774 N N . PHE A 1 98 ? -10.325 5.881 -1.122 1.00 92.38 98 PHE A N 1
ATOM 775 C CA . PHE A 1 98 ? -11.714 5.772 -1.580 1.00 92.38 98 PHE A CA 1
ATOM 776 C C . PHE A 1 98 ? -12.348 4.420 -1.253 1.00 92.38 98 PHE A C 1
ATOM 778 O O . PHE A 1 98 ? -13.475 4.387 -0.761 1.00 92.38 98 PHE A O 1
ATOM 785 N N . ILE A 1 99 ? -11.638 3.309 -1.467 1.00 89.75 99 ILE A N 1
ATOM 786 C CA . ILE A 1 99 ? -12.120 1.965 -1.118 1.00 89.75 99 ILE A CA 1
ATOM 787 C C . ILE A 1 99 ? -12.401 1.896 0.380 1.00 89.75 99 ILE A C 1
ATOM 789 O O . ILE A 1 99 ? -13.469 1.436 0.777 1.00 89.75 99 ILE A O 1
ATOM 793 N N . LEU A 1 100 ? -11.491 2.406 1.214 1.00 89.75 100 LEU A N 1
ATOM 794 C CA . LEU A 1 100 ? -11.705 2.464 2.655 1.00 89.75 100 LEU A CA 1
ATOM 795 C C . LEU A 1 100 ? -12.962 3.281 3.001 1.00 89.75 100 LEU A C 1
ATOM 797 O O . LEU A 1 100 ? -13.786 2.823 3.790 1.00 89.75 100 LEU A O 1
ATOM 801 N N . LEU A 1 101 ? -13.145 4.458 2.400 1.00 89.69 101 LEU A N 1
ATOM 802 C CA . LEU A 1 101 ? -14.333 5.288 2.621 1.00 89.69 101 LEU A CA 1
ATOM 803 C C . LEU A 1 101 ? -15.624 4.560 2.217 1.00 89.69 101 LEU A C 1
ATOM 805 O O . LEU A 1 101 ? -16.556 4.484 3.019 1.00 89.69 101 LEU A O 1
ATOM 809 N N . ILE A 1 102 ? -15.665 3.957 1.028 1.00 89.81 102 ILE A N 1
ATOM 810 C CA . ILE A 1 102 ? -16.827 3.204 0.533 1.00 89.81 102 ILE A CA 1
ATOM 811 C C . ILE A 1 102 ? -17.132 2.018 1.456 1.00 89.81 102 ILE A C 1
ATOM 813 O O . ILE A 1 102 ? -18.267 1.863 1.913 1.00 89.81 102 ILE A O 1
ATOM 817 N N . VAL A 1 103 ? -16.121 1.212 1.787 1.00 88.44 103 VAL A N 1
ATOM 818 C CA . VAL A 1 103 ? -16.277 0.049 2.670 1.00 88.44 103 VAL A CA 1
ATOM 819 C C . VAL A 1 103 ? -16.726 0.487 4.062 1.00 88.44 103 VAL A C 1
ATOM 821 O O . VAL A 1 103 ? -17.636 -0.129 4.613 1.00 88.44 103 VAL A O 1
ATOM 824 N N . SER A 1 104 ? -16.182 1.581 4.610 1.00 88.00 104 SER A N 1
ATOM 825 C CA . SER A 1 104 ? -16.622 2.120 5.904 1.00 88.00 104 SER A CA 1
ATOM 826 C C . SER A 1 104 ? -18.085 2.544 5.897 1.00 88.00 104 SER A C 1
ATOM 828 O O . SER A 1 104 ? -18.815 2.203 6.828 1.00 88.00 104 SER A O 1
ATOM 830 N N . ALA A 1 105 ? -18.539 3.223 4.841 1.00 87.12 105 ALA A N 1
ATOM 831 C CA . ALA A 1 105 ? -19.915 3.684 4.719 1.00 87.12 105 ALA A CA 1
ATOM 832 C C . ALA A 1 105 ? -20.893 2.504 4.617 1.00 87.12 105 ALA A C 1
ATOM 834 O O . ALA A 1 105 ? -21.917 2.474 5.309 1.00 87.12 105 ALA A O 1
ATOM 835 N N . ILE A 1 106 ? -20.548 1.498 3.805 1.00 87.81 106 ILE A N 1
ATOM 836 C CA . ILE A 1 106 ? -21.340 0.274 3.646 1.00 87.81 106 ILE A CA 1
ATOM 837 C C . ILE A 1 106 ? -21.376 -0.500 4.963 1.00 87.81 106 ILE A C 1
ATOM 839 O O . ILE A 1 106 ? -22.451 -0.821 5.467 1.00 87.81 106 ILE A O 1
ATOM 843 N N . ALA A 1 107 ? -20.217 -0.776 5.553 1.00 85.44 107 ALA A N 1
ATOM 844 C CA . ALA A 1 107 ? -20.122 -1.599 6.747 1.00 85.44 107 ALA A CA 1
ATOM 845 C C . ALA A 1 107 ? -20.767 -0.905 7.964 1.00 85.44 107 ALA A C 1
ATOM 847 O O . ALA A 1 107 ? -21.476 -1.555 8.736 1.00 85.44 107 ALA A O 1
ATOM 848 N N . TYR A 1 108 ? -20.663 0.422 8.093 1.00 83.69 108 TYR A N 1
ATOM 849 C CA . TYR A 1 108 ? -21.354 1.164 9.152 1.00 83.69 108 TYR A CA 1
ATOM 850 C C . TYR A 1 108 ? -22.882 1.007 9.093 1.00 83.69 108 TYR A C 1
ATOM 852 O O . TYR A 1 108 ? -23.534 0.946 10.138 1.00 83.69 108 TYR A O 1
ATOM 860 N N . ARG A 1 109 ? -23.472 0.851 7.896 1.00 85.81 109 ARG A N 1
ATOM 861 C CA . ARG A 1 109 ? -24.913 0.579 7.748 1.00 85.81 109 ARG A CA 1
ATOM 862 C C . ARG A 1 109 ? -25.337 -0.704 8.468 1.00 85.81 109 ARG A C 1
ATOM 864 O O . ARG A 1 109 ? -26.425 -0.730 9.040 1.00 85.81 109 ARG A O 1
ATOM 871 N N . PHE A 1 110 ? -24.482 -1.724 8.486 1.00 83.88 110 PHE A N 1
ATOM 872 C CA . PHE A 1 110 ? -24.746 -3.002 9.154 1.00 83.88 110 PHE A CA 1
ATOM 873 C C . PHE A 1 110 ? -24.415 -2.973 10.654 1.00 83.88 110 PHE A C 1
ATOM 875 O O . PHE A 1 110 ? -25.040 -3.686 11.439 1.00 83.88 110 PHE A O 1
ATOM 882 N N . PHE A 1 111 ? -23.483 -2.113 11.079 1.00 80.56 111 PHE A N 1
ATOM 883 C CA . PHE A 1 111 ? -22.957 -2.076 12.450 1.00 80.56 111 PHE A CA 1
ATOM 884 C C . PHE A 1 111 ? -23.306 -0.797 13.235 1.00 80.56 111 PHE A C 1
ATOM 886 O O . PHE A 1 111 ? -22.598 -0.437 14.177 1.00 80.56 111 PHE A O 1
ATOM 893 N N . ARG A 1 112 ? -24.446 -0.153 12.927 1.00 75.44 112 ARG A N 1
ATOM 894 C CA . ARG A 1 112 ? -24.936 1.103 13.552 1.00 75.44 112 ARG A CA 1
ATOM 895 C C . ARG A 1 112 ? -24.990 1.119 15.088 1.00 75.44 112 ARG A C 1
ATOM 897 O O . ARG A 1 112 ? -25.076 2.185 15.682 1.00 75.44 112 ARG A O 1
ATOM 904 N N . LYS A 1 113 ? -24.961 -0.045 15.744 1.00 76.12 113 LYS A N 1
ATOM 905 C CA . LYS A 1 113 ? -25.000 -0.166 17.213 1.00 76.12 113 LYS A CA 1
ATOM 906 C C . LYS A 1 113 ? -23.678 0.218 17.899 1.00 76.12 113 LYS A C 1
ATOM 908 O O . LYS A 1 113 ? -23.643 0.316 19.122 1.00 76.12 113 LYS A O 1
ATOM 913 N N . HIS A 1 114 ? -22.592 0.415 17.150 1.00 75.00 114 HIS A N 1
ATOM 914 C CA . HIS A 1 114 ? -21.273 0.747 17.694 1.00 75.00 114 HIS A CA 1
ATOM 915 C C . HIS A 1 114 ? -20.879 2.202 17.400 1.00 75.00 114 HIS A C 1
ATOM 917 O O . HIS A 1 114 ? -21.215 2.745 16.351 1.00 75.00 114 HIS A O 1
ATOM 923 N N . LYS A 1 115 ? -20.118 2.830 18.314 1.00 83.25 115 LYS A N 1
ATOM 924 C CA . LYS A 1 115 ? -19.546 4.172 18.096 1.00 83.25 115 LYS A CA 1
ATOM 925 C C . LYS A 1 115 ? -18.696 4.174 16.818 1.00 83.25 115 LYS A C 1
ATOM 927 O O . LYS A 1 115 ? -17.785 3.354 16.693 1.00 83.25 115 LYS A O 1
ATOM 932 N N . TYR A 1 116 ? -18.961 5.125 15.919 1.00 80.00 116 TYR A N 1
ATOM 933 C CA . TYR A 1 116 ? -18.302 5.231 14.610 1.00 80.00 116 TYR A CA 1
ATOM 934 C C . TYR A 1 116 ? -16.770 5.302 14.707 1.00 80.00 116 TYR A C 1
ATOM 936 O O . TYR A 1 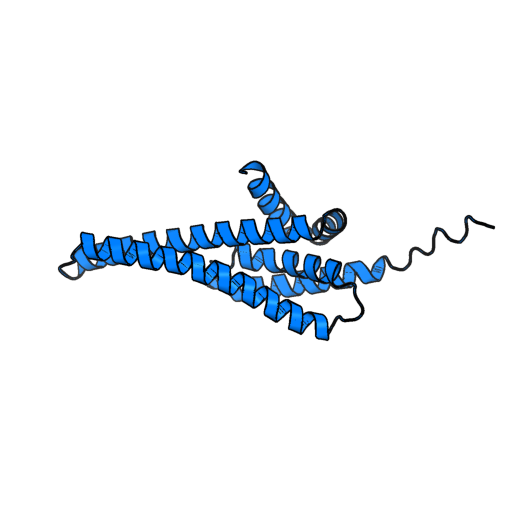116 ? -16.070 4.642 13.948 1.00 80.00 116 TYR A O 1
ATOM 944 N N . THR A 1 117 ? -16.238 6.036 15.688 1.00 83.06 117 THR A N 1
ATOM 945 C CA . THR A 1 117 ? -14.787 6.199 15.888 1.00 83.06 117 THR A CA 1
ATOM 946 C C . THR A 1 117 ? -14.077 4.870 16.133 1.00 83.06 117 THR A C 1
ATOM 948 O O . THR A 1 117 ? -13.050 4.573 15.535 1.00 83.06 117 THR A O 1
ATOM 951 N N . GLU A 1 118 ? -14.647 4.034 16.989 1.00 81.62 118 GLU A N 1
ATOM 952 C CA . GLU A 1 118 ? -14.085 2.735 17.345 1.00 81.62 118 GLU A CA 1
ATOM 953 C C . GLU A 1 118 ? -14.263 1.709 16.226 1.00 81.62 118 GLU A C 1
ATOM 955 O O . GLU A 1 118 ? -13.388 0.878 15.997 1.00 81.62 118 GLU A O 1
ATOM 960 N N . PHE A 1 119 ? -15.380 1.798 15.506 1.00 86.44 119 PHE A N 1
ATOM 9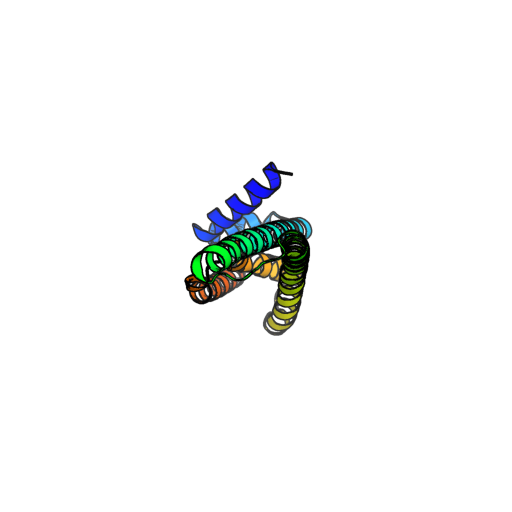61 C CA . PHE A 1 119 ? -15.617 1.011 14.306 1.00 86.44 119 PHE A CA 1
ATOM 962 C C . PHE A 1 119 ? -14.561 1.296 13.230 1.00 86.44 119 PHE A C 1
ATOM 964 O O . PHE A 1 119 ? -13.953 0.365 12.700 1.00 86.44 119 PHE A O 1
ATOM 971 N N . LEU A 1 120 ? -14.284 2.578 12.969 1.00 86.94 120 LEU A N 1
ATOM 972 C CA . LEU A 1 120 ? -13.287 2.992 11.986 1.00 86.94 120 LEU A CA 1
ATOM 973 C C . LEU A 1 120 ? -11.885 2.501 12.365 1.00 86.94 120 LEU A C 1
ATOM 975 O O . LEU A 1 120 ? -11.176 1.990 11.504 1.00 86.94 120 LEU A O 1
ATOM 979 N N . LYS A 1 121 ? -11.506 2.580 13.650 1.00 87.75 121 LYS A N 1
ATOM 980 C CA . LYS A 1 121 ? -10.227 2.039 14.142 1.00 87.75 121 LYS A CA 1
ATOM 981 C C . LYS A 1 121 ? -10.081 0.546 13.846 1.00 87.75 121 LYS A C 1
ATOM 983 O O . LYS A 1 121 ? -9.055 0.130 13.318 1.00 87.75 121 LYS A O 1
ATOM 988 N N . ILE A 1 122 ? -11.108 -0.250 14.161 1.00 86.88 122 ILE A N 1
ATOM 989 C CA . ILE A 1 122 ? -11.105 -1.698 13.895 1.00 86.88 122 ILE A CA 1
ATOM 990 C C . ILE A 1 122 ? -10.964 -1.954 12.395 1.00 86.88 122 ILE A C 1
ATOM 992 O O . ILE A 1 122 ? -10.176 -2.807 11.992 1.00 86.88 122 ILE A O 1
ATOM 996 N N . MET A 1 123 ? -11.694 -1.207 11.568 1.00 89.00 123 MET A N 1
ATOM 997 C CA . MET A 1 123 ? -11.675 -1.382 10.120 1.00 89.00 123 MET A CA 1
ATOM 998 C C . MET A 1 123 ? -10.312 -1.030 9.508 1.00 89.00 123 MET A C 1
ATOM 1000 O O . MET A 1 123 ? -9.761 -1.825 8.750 1.00 89.00 123 MET A O 1
ATOM 1004 N N . LEU A 1 124 ? -9.741 0.113 9.899 1.00 88.75 124 LEU A N 1
ATOM 1005 C CA . LEU A 1 124 ? -8.407 0.560 9.489 1.00 88.75 124 LEU A CA 1
ATOM 1006 C C . LEU A 1 124 ? -7.339 -0.474 9.839 1.00 88.75 124 LEU A C 1
ATOM 1008 O O . LEU A 1 124 ? -6.515 -0.809 8.996 1.00 88.75 124 LEU A O 1
ATOM 1012 N N . TYR A 1 125 ? -7.386 -1.028 11.051 1.00 84.81 125 TYR A N 1
ATOM 1013 C CA . TYR A 1 125 ? -6.448 -2.069 11.472 1.00 84.81 125 TYR A CA 1
ATOM 1014 C C . TYR A 1 125 ? -6.651 -3.391 10.751 1.00 84.81 125 TYR A C 1
ATOM 1016 O O . TYR A 1 125 ? -5.686 -4.053 10.383 1.00 84.81 125 TYR A O 1
ATOM 1024 N N . SER A 1 126 ? -7.902 -3.770 10.512 1.00 87.81 126 SER A N 1
ATOM 1025 C CA . SER A 1 126 ? -8.213 -5.000 9.787 1.00 87.81 126 SER A CA 1
ATOM 1026 C C . SER A 1 126 ? -7.728 -4.942 8.338 1.00 87.81 126 SER A C 1
ATOM 1028 O O . SER A 1 126 ? -7.479 -5.987 7.749 1.00 87.81 126 SER A O 1
ATOM 1030 N N . ALA A 1 127 ? -7.533 -3.747 7.772 1.00 87.00 127 ALA A N 1
ATOM 1031 C CA . ALA A 1 127 ? -6.980 -3.553 6.435 1.00 87.00 127 ALA A CA 1
ATOM 1032 C C . ALA A 1 127 ? -5.444 -3.704 6.358 1.00 87.00 127 ALA A C 1
ATOM 1034 O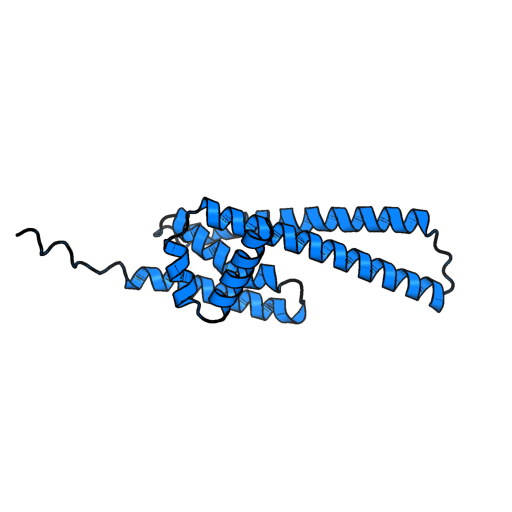 O . ALA A 1 127 ? -4.913 -3.843 5.258 1.00 87.00 127 ALA A O 1
ATOM 1035 N N . TYR A 1 128 ? -4.715 -3.731 7.484 1.00 85.50 128 TYR A N 1
ATOM 1036 C CA . TYR A 1 128 ? -3.242 -3.821 7.488 1.00 85.50 128 TYR A CA 1
ATOM 1037 C C . TYR A 1 128 ? -2.663 -4.998 6.688 1.00 85.50 128 TYR A C 1
ATOM 1039 O O . TYR A 1 128 ? -1.696 -4.767 5.966 1.00 85.50 128 TYR A O 1
ATOM 1047 N N . PRO A 1 129 ? -3.201 -6.232 6.759 1.00 84.44 129 PRO A N 1
ATOM 1048 C CA . PRO A 1 129 ? -2.688 -7.351 5.969 1.00 84.44 129 PRO A CA 1
ATOM 1049 C C . PRO A 1 129 ? -2.763 -7.080 4.464 1.00 84.44 129 PRO A C 1
ATOM 1051 O O . PRO A 1 129 ? -1.794 -7.316 3.746 1.00 84.44 129 PRO A O 1
ATOM 1054 N N . ILE A 1 130 ? -3.887 -6.528 3.996 1.00 86.12 130 ILE A N 1
ATOM 1055 C CA . ILE A 1 130 ? -4.083 -6.165 2.588 1.00 86.12 130 ILE A CA 1
ATOM 1056 C C . ILE A 1 130 ? -3.117 -5.050 2.187 1.00 86.12 130 ILE A C 1
ATOM 1058 O O . ILE A 1 130 ? -2.535 -5.112 1.114 1.00 86.12 130 ILE A O 1
ATOM 1062 N N . ILE A 1 131 ? -2.889 -4.052 3.041 1.00 85.19 131 ILE A N 1
ATOM 1063 C CA . ILE A 1 131 ? -1.946 -2.972 2.720 1.00 85.19 131 ILE A CA 1
ATOM 1064 C C . ILE A 1 131 ? -0.511 -3.512 2.694 1.00 85.19 131 ILE A C 1
ATOM 1066 O O . ILE A 1 131 ? 0.230 -3.247 1.763 1.00 85.19 131 ILE A O 1
ATOM 1070 N N . LEU A 1 132 ? -0.096 -4.303 3.681 1.00 83.62 132 LEU A N 1
ATOM 1071 C CA . LEU A 1 132 ? 1.289 -4.776 3.775 1.00 83.62 132 LEU A CA 1
ATOM 1072 C C . LEU A 1 132 ? 1.657 -5.797 2.693 1.00 83.62 132 LEU A C 1
ATOM 1074 O O . LEU A 1 132 ? 2.792 -5.797 2.216 1.00 83.62 132 LEU A O 1
ATOM 1078 N N . PHE A 1 133 ? 0.719 -6.667 2.319 1.00 82.81 133 PHE A N 1
ATOM 1079 C CA . PHE A 1 133 ? 1.002 -7.828 1.470 1.00 82.81 133 PHE A CA 1
ATOM 1080 C C . PHE A 1 133 ? 0.146 -7.897 0.203 1.00 82.81 133 PHE A C 1
ATOM 1082 O O . PHE A 1 133 ? 0.337 -8.802 -0.604 1.00 82.81 133 PHE A O 1
ATOM 1089 N N . GLY A 1 134 ? -0.771 -6.952 -0.017 1.00 77.06 134 GLY A N 1
ATOM 1090 C CA . GLY A 1 134 ? -1.671 -6.948 -1.178 1.00 77.06 134 GLY A CA 1
ATOM 1091 C C . GLY A 1 134 ? -0.971 -6.749 -2.521 1.00 77.06 134 GLY A C 1
ATOM 1092 O O . GLY A 1 134 ? -1.576 -6.975 -3.561 1.00 77.06 134 GLY A O 1
ATOM 1093 N N . TRP A 1 135 ? 0.312 -6.385 -2.510 1.00 75.56 135 TRP A N 1
ATOM 1094 C CA . TRP A 1 135 ? 1.162 -6.361 -3.699 1.00 75.56 135 TRP A CA 1
ATOM 1095 C C . TRP A 1 135 ? 1.552 -7.768 -4.191 1.00 75.56 135 TRP A C 1
ATOM 1097 O O . TRP A 1 135 ? 2.051 -7.893 -5.305 1.00 75.56 135 TRP A O 1
ATOM 1107 N N . ILE A 1 136 ? 1.315 -8.827 -3.399 1.00 81.25 136 ILE A N 1
ATOM 1108 C CA . ILE A 1 136 ? 1.551 -10.228 -3.777 1.00 81.25 136 ILE A CA 1
ATOM 1109 C C . ILE A 1 136 ? 0.242 -10.819 -4.339 1.00 81.25 136 ILE A C 1
ATOM 1111 O O . ILE A 1 136 ? -0.663 -11.135 -3.559 1.00 81.25 136 ILE A O 1
ATOM 1115 N N . PRO A 1 137 ? 0.123 -11.042 -5.664 1.00 75.00 137 PRO A N 1
ATOM 1116 C CA . PRO A 1 137 ? -1.153 -11.404 -6.293 1.00 75.00 137 PRO A CA 1
ATOM 1117 C C . PRO A 1 137 ? -1.743 -12.714 -5.758 1.00 75.00 137 PRO A C 1
ATOM 1119 O O . PRO A 1 137 ? -2.935 -12.802 -5.476 1.00 75.00 137 PRO A O 1
ATOM 1122 N N . PHE A 1 138 ? -0.893 -13.724 -5.552 1.00 81.44 138 PHE A N 1
ATOM 1123 C CA . PHE A 1 138 ? -1.306 -15.058 -5.100 1.00 81.44 138 PHE A CA 1
ATOM 1124 C C . PHE A 1 138 ? -1.864 -15.076 -3.672 1.00 81.44 138 PHE A C 1
ATOM 1126 O O . PHE A 1 138 ? -2.605 -15.988 -3.313 1.00 81.44 138 PHE A O 1
ATOM 1133 N N . LEU A 1 139 ? -1.529 -14.072 -2.856 1.00 84.25 139 LEU A N 1
ATOM 1134 C CA . LEU A 1 139 ? -1.995 -13.974 -1.474 1.00 84.25 139 LEU A CA 1
ATOM 1135 C C . LEU A 1 139 ? -3.235 -13.092 -1.329 1.00 84.25 139 LEU A C 1
ATOM 1137 O O . LEU A 1 139 ? -3.813 -13.066 -0.246 1.00 84.25 139 LEU A O 1
ATOM 1141 N N . ALA A 1 140 ? -3.679 -12.404 -2.385 1.00 82.25 140 ALA A N 1
ATOM 1142 C CA . ALA A 1 140 ? -4.756 -11.419 -2.297 1.00 82.25 140 ALA A CA 1
ATOM 1143 C C . ALA A 1 140 ? -6.034 -11.991 -1.658 1.00 82.25 140 ALA A C 1
ATOM 1145 O O . ALA A 1 140 ? -6.578 -11.400 -0.727 1.00 82.25 140 ALA A O 1
ATOM 1146 N N . ILE A 1 141 ? -6.473 -13.178 -2.090 1.00 85.62 141 ILE A N 1
ATOM 1147 C CA . ILE A 1 141 ? -7.675 -13.834 -1.548 1.00 85.62 141 ILE A CA 1
ATOM 1148 C C . ILE A 1 141 ? -7.476 -14.188 -0.070 1.00 85.62 141 ILE A C 1
ATOM 1150 O O . ILE A 1 141 ? -8.318 -13.860 0.765 1.00 85.62 141 ILE A O 1
ATOM 1154 N N . THR A 1 142 ? -6.343 -14.806 0.270 1.00 88.12 142 THR A N 1
ATOM 1155 C CA . THR A 1 142 ? -6.011 -15.188 1.650 1.00 88.12 142 THR A CA 1
ATOM 1156 C C . THR A 1 142 ? -5.966 -13.971 2.572 1.00 88.12 142 THR A C 1
ATOM 1158 O O . THR A 1 142 ? -6.503 -14.013 3.677 1.00 88.12 142 THR A O 1
ATOM 1161 N N . LEU A 1 143 ? -5.389 -12.861 2.108 1.00 87.31 143 LEU A N 1
ATOM 1162 C CA . LEU A 1 143 ? -5.308 -11.608 2.859 1.00 87.31 143 LEU A CA 1
ATOM 1163 C C . LEU A 1 143 ? -6.680 -10.966 3.052 1.00 87.31 143 LEU A C 1
ATOM 1165 O O . LEU A 1 143 ? -6.953 -10.463 4.137 1.00 87.31 143 LEU A O 1
ATOM 1169 N N . ILE A 1 144 ? -7.561 -11.024 2.049 1.00 86.75 144 ILE A N 1
ATOM 1170 C CA . ILE A 1 144 ? -8.945 -10.550 2.178 1.00 86.75 144 ILE A CA 1
ATOM 1171 C C . ILE A 1 144 ? -9.686 -11.357 3.245 1.00 86.75 144 ILE A C 1
ATOM 1173 O O . ILE A 1 144 ? -10.301 -10.774 4.141 1.00 86.75 144 ILE A O 1
ATOM 1177 N N . VAL A 1 145 ? -9.589 -12.689 3.195 1.00 87.81 145 VAL A N 1
ATOM 1178 C CA . VAL A 1 145 ? -10.197 -13.569 4.204 1.00 87.81 145 VAL A CA 1
ATOM 1179 C C . VAL A 1 145 ? -9.638 -13.257 5.594 1.00 87.81 145 VAL A C 1
ATOM 1181 O O . VAL A 1 145 ? -10.401 -13.131 6.553 1.00 87.81 145 VAL A O 1
ATOM 1184 N N . TRP A 1 146 ? -8.325 -13.049 5.700 1.00 88.75 146 TRP A N 1
ATOM 1185 C CA . TRP A 1 146 ? -7.671 -12.698 6.959 1.00 88.75 146 TRP A CA 1
ATOM 1186 C C . TRP A 1 146 ? -8.119 -11.335 7.500 1.00 88.75 146 TRP A C 1
ATOM 1188 O O . TRP A 1 146 ? -8.414 -11.196 8.686 1.00 88.75 146 TRP A O 1
ATOM 1198 N N . SER A 1 147 ? -8.253 -10.332 6.635 1.00 88.56 147 SER A N 1
ATOM 1199 C CA . SER A 1 147 ? -8.778 -9.015 6.997 1.00 88.56 147 SER A CA 1
ATOM 1200 C C . SER A 1 147 ? -10.221 -9.079 7.495 1.00 88.56 147 SER A C 1
ATOM 1202 O O . SER A 1 147 ? -10.554 -8.439 8.493 1.00 88.56 147 SER A O 1
ATOM 1204 N N . ILE A 1 148 ? -11.073 -9.892 6.865 1.00 88.06 148 ILE A N 1
ATOM 1205 C CA . ILE A 1 148 ? -12.449 -10.121 7.330 1.00 88.06 148 ILE A CA 1
ATOM 1206 C C . ILE A 1 148 ? -12.448 -10.824 8.694 1.00 88.06 148 ILE A C 1
ATOM 1208 O O . ILE A 1 148 ? -13.220 -10.453 9.582 1.0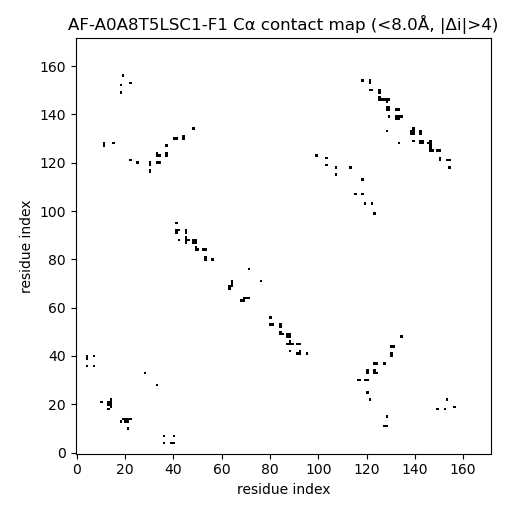0 88.06 148 ILE A O 1
ATOM 1212 N N . PHE A 1 149 ? -11.565 -11.807 8.888 1.00 88.12 149 PHE A N 1
ATOM 1213 C CA . PHE A 1 149 ? -11.406 -12.494 10.168 1.00 88.12 149 PHE A CA 1
ATOM 1214 C C . PHE A 1 149 ? -11.002 -11.525 11.289 1.00 88.12 149 PHE A C 1
ATOM 1216 O O . PHE A 1 149 ? -11.675 -11.474 12.322 1.00 88.12 149 PHE A O 1
ATOM 1223 N N . LEU A 1 150 ? -9.973 -10.698 11.072 1.00 86.81 150 LEU A N 1
ATOM 1224 C CA . LEU A 1 150 ? -9.543 -9.673 12.032 1.00 86.81 150 LEU A CA 1
ATOM 1225 C C . LEU A 1 150 ? -10.671 -8.692 12.357 1.00 86.81 150 LEU A C 1
ATOM 1227 O O . LEU A 1 150 ? -10.890 -8.363 13.524 1.00 86.81 150 LEU A O 1
ATOM 1231 N N . PHE A 1 151 ? -11.439 -8.288 11.349 1.00 87.19 151 PHE A N 1
ATOM 1232 C CA . PHE A 1 151 ? -12.585 -7.408 11.535 1.00 87.19 151 PHE A CA 1
ATOM 1233 C C . PHE A 1 151 ? -13.667 -8.048 12.418 1.00 87.19 151 PHE A C 1
ATOM 1235 O O . PHE A 1 151 ? -14.157 -7.423 13.366 1.00 87.19 151 PHE A O 1
ATOM 1242 N N . ALA A 1 152 ? -14.000 -9.319 12.173 1.00 85.25 152 ALA A N 1
ATOM 1243 C CA . ALA A 1 152 ? -14.960 -10.066 12.983 1.00 85.25 152 ALA A CA 1
ATOM 1244 C C . ALA A 1 152 ? -14.484 -10.239 14.437 1.00 85.25 152 ALA A C 1
ATOM 1246 O O . ALA A 1 152 ? -15.277 -10.063 15.370 1.00 85.25 152 ALA A O 1
ATOM 1247 N N . VAL A 1 153 ? -13.196 -10.536 14.641 1.00 85.25 153 VAL A N 1
ATOM 1248 C CA . VAL A 1 153 ? -12.574 -10.631 15.973 1.00 85.25 153 VAL A CA 1
ATOM 1249 C C . VAL A 1 153 ? -12.615 -9.281 16.690 1.00 85.25 153 VAL A C 1
ATOM 1251 O O . VAL A 1 153 ? -13.036 -9.226 17.846 1.00 85.25 153 VAL A O 1
ATOM 1254 N N . GLY A 1 154 ? -12.276 -8.185 16.008 1.00 81.44 154 GLY A N 1
ATOM 1255 C CA . GLY A 1 154 ? -12.308 -6.835 16.575 1.00 81.44 154 GLY A CA 1
ATOM 1256 C C . GLY A 1 154 ? -13.706 -6.415 17.045 1.00 81.44 154 GLY A C 1
ATOM 1257 O O . GLY A 1 154 ? -13.858 -5.859 18.138 1.00 81.44 154 GLY A O 1
ATOM 1258 N N . ILE A 1 155 ? -14.750 -6.743 16.274 1.00 82.38 155 ILE A N 1
ATOM 1259 C CA . ILE A 1 155 ? -16.146 -6.480 16.665 1.00 82.38 155 ILE A CA 1
ATOM 1260 C C . ILE A 1 155 ? -16.570 -7.366 17.849 1.00 82.38 155 ILE A C 1
ATOM 1262 O O . ILE A 1 155 ? -17.185 -6.873 18.802 1.00 82.38 155 ILE A O 1
ATOM 1266 N N . ARG A 1 156 ? -16.241 -8.667 17.830 1.00 76.81 156 ARG A N 1
ATOM 1267 C CA . ARG A 1 156 ? -16.615 -9.613 18.902 1.00 76.81 156 ARG A CA 1
ATOM 1268 C C . ARG A 1 156 ? -15.895 -9.327 20.220 1.00 76.81 156 ARG A C 1
ATOM 1270 O O . ARG A 1 156 ? -16.541 -9.346 21.268 1.00 76.81 156 ARG A O 1
ATOM 1277 N N . GLY A 1 157 ? -14.609 -8.981 20.179 1.00 67.56 157 GLY A N 1
ATOM 1278 C CA . GLY A 1 157 ? -13.809 -8.633 21.360 1.00 67.56 157 GLY A CA 1
ATOM 1279 C C . GLY A 1 157 ? -14.358 -7.433 22.140 1.00 67.56 157 GLY A C 1
ATOM 1280 O O . GLY A 1 157 ? -14.143 -7.318 23.345 1.00 67.56 157 GLY A O 1
ATOM 1281 N N . LYS A 1 158 ? -15.150 -6.563 21.496 1.00 62.28 158 LYS A N 1
ATOM 1282 C CA . LYS A 1 158 ? -15.882 -5.495 22.190 1.00 62.28 158 LYS A CA 1
ATOM 1283 C C . LYS A 1 158 ? -17.141 -5.955 22.918 1.00 62.28 158 LYS A C 1
ATOM 1285 O O . LYS A 1 158 ? -17.480 -5.348 23.930 1.00 62.28 158 LYS A O 1
ATOM 1290 N N . ARG A 1 159 ? -17.836 -6.992 22.440 1.00 53.34 159 ARG A N 1
ATOM 1291 C CA . ARG A 1 159 ? -19.063 -7.486 23.095 1.00 53.34 159 ARG A CA 1
ATOM 1292 C C . ARG A 1 159 ? -18.786 -8.078 24.475 1.00 53.34 159 ARG A C 1
ATOM 1294 O O . ARG A 1 159 ? -19.597 -7.893 25.370 1.00 53.34 159 ARG A O 1
ATOM 1301 N N . SER A 1 160 ? -17.647 -8.747 24.651 1.00 45.53 160 SER A N 1
ATOM 1302 C CA . SER A 1 160 ? -17.331 -9.480 25.886 1.00 45.53 160 SER A CA 1
ATOM 1303 C C . SER A 1 160 ? -17.040 -8.576 27.095 1.00 45.53 160 SER A C 1
ATOM 1305 O O . SER A 1 160 ? -17.268 -8.997 28.219 1.00 45.53 160 SER A O 1
ATOM 1307 N N . HIS A 1 161 ? -16.569 -7.342 26.895 1.00 43.28 161 HIS A N 1
ATOM 1308 C CA . HIS A 1 161 ? -16.144 -6.461 27.997 1.00 43.28 161 HIS A CA 1
ATOM 1309 C C . HIS A 1 161 ? -17.114 -5.300 28.276 1.00 43.28 161 HIS A C 1
ATOM 1311 O O . HIS A 1 161 ? -16.809 -4.412 29.065 1.00 43.28 161 HIS A O 1
ATOM 1317 N N . GLY A 1 162 ? -18.297 -5.305 27.650 1.00 36.25 162 GLY A N 1
ATOM 1318 C CA . GLY A 1 162 ? -19.394 -4.388 27.987 1.00 36.25 162 GLY A CA 1
ATOM 1319 C C . GLY A 1 162 ? -20.149 -4.765 29.269 1.00 36.25 162 GLY A C 1
ATOM 1320 O O . GLY A 1 162 ? -21.079 -4.060 29.644 1.00 36.25 162 GLY A O 1
ATOM 1321 N N . ILE A 1 163 ? -19.763 -5.863 29.930 1.00 40.03 163 ILE A N 1
ATOM 1322 C CA . ILE A 1 163 ? -20.349 -6.353 31.182 1.00 40.03 163 ILE A CA 1
ATOM 1323 C C . ILE A 1 163 ? -19.215 -6.598 32.188 1.00 40.03 163 ILE A C 1
ATOM 1325 O O . ILE A 1 163 ? -18.972 -7.714 32.619 1.00 40.03 163 ILE A O 1
ATOM 1329 N N . SER A 1 164 ? -18.483 -5.549 32.552 1.00 37.81 164 SER A N 1
ATOM 1330 C CA . SER A 1 164 ? -17.956 -5.477 33.916 1.00 37.81 164 SER A CA 1
ATOM 1331 C C . SER A 1 164 ? -18.767 -4.405 34.629 1.00 37.81 164 SER A C 1
ATOM 1333 O O . SER A 1 164 ? -18.390 -3.238 34.697 1.00 37.81 164 SER A O 1
ATOM 1335 N N . ARG A 1 165 ? -19.962 -4.810 35.079 1.00 39.50 165 ARG A N 1
ATOM 1336 C CA . ARG A 1 165 ? -20.791 -4.107 36.070 1.00 39.50 165 ARG A CA 1
ATOM 1337 C C . ARG A 1 165 ? -20.130 -4.227 37.456 1.00 39.50 165 ARG A C 1
ATOM 1339 O O . ARG A 1 165 ? -20.762 -4.669 38.398 1.00 39.50 165 ARG A O 1
ATOM 1346 N N . GLY A 1 166 ? -18.844 -3.907 37.561 1.00 36.91 166 GLY A N 1
ATOM 1347 C CA . GLY A 1 166 ? -18.059 -4.095 38.784 1.00 36.91 166 GLY A CA 1
ATOM 1348 C C . GLY A 1 166 ? -17.757 -2.806 39.544 1.00 36.91 166 GLY A C 1
ATOM 1349 O O . GLY A 1 166 ? -16.886 -2.819 40.394 1.00 36.91 166 GLY A O 1
ATOM 1350 N N . SER A 1 167 ? -18.396 -1.678 39.211 1.00 37.66 167 SER A N 1
ATOM 1351 C CA . SER A 1 167 ? -18.131 -0.394 39.887 1.00 37.66 167 SER A CA 1
ATOM 1352 C C . SER A 1 167 ? -19.398 0.355 40.313 1.00 37.66 167 SER A C 1
ATOM 1354 O O . SER A 1 167 ? -19.350 1.563 40.531 1.00 37.66 167 SER A O 1
ATOM 1356 N N . LEU A 1 168 ? -20.544 -0.333 40.365 1.00 43.41 168 LEU A N 1
ATOM 1357 C CA . LEU A 1 168 ? -21.794 0.212 40.912 1.00 43.41 168 LEU A CA 1
ATOM 1358 C C . LEU A 1 168 ? -22.152 -0.382 42.284 1.00 43.41 168 LEU A C 1
ATOM 1360 O O . LEU A 1 168 ? -23.042 0.151 42.925 1.00 43.41 168 LEU A O 1
ATOM 1364 N N . GLU A 1 169 ? -21.434 -1.408 42.755 1.00 39.84 169 GLU A N 1
ATOM 1365 C CA . GLU A 1 169 ? -21.584 -1.978 44.109 1.00 39.84 169 GLU A CA 1
ATOM 1366 C C . GLU A 1 169 ? -20.648 -1.339 45.155 1.00 39.84 169 GLU A C 1
ATOM 1368 O O . GLU A 1 169 ? -20.693 -1.704 46.317 1.00 39.84 169 GLU A O 1
ATOM 1373 N N . GLU A 1 170 ? -19.824 -0.354 44.780 1.00 41.62 170 GLU A N 1
ATOM 1374 C CA . GLU A 1 170 ? -18.908 0.347 45.706 1.00 41.62 170 GLU A CA 1
ATOM 1375 C C . GLU A 1 170 ? -19.426 1.738 46.136 1.00 41.62 170 GLU A C 1
ATOM 1377 O O . GLU A 1 170 ? -18.659 2.606 46.556 1.00 41.62 170 GLU A O 1
ATOM 1382 N N . ARG A 1 171 ? -20.734 1.994 45.982 1.00 39.41 171 ARG A N 1
ATOM 1383 C CA . ARG A 1 171 ? -21.385 3.260 46.378 1.00 39.41 171 ARG A CA 1
ATOM 1384 C C . ARG A 1 171 ? -22.694 3.079 47.157 1.00 39.41 171 ARG A C 1
ATOM 1386 O O . ARG A 1 171 ? -23.531 3.980 47.134 1.00 39.41 171 ARG A O 1
ATOM 1393 N N . GLU A 1 172 ? -22.840 1.960 47.855 1.00 38.84 172 GLU A N 1
ATOM 1394 C CA . GLU A 1 172 ? -23.753 1.826 49.002 1.00 38.84 172 GLU A CA 1
ATOM 1395 C C . GLU A 1 172 ? -22.925 1.514 50.251 1.00 38.84 172 GLU A C 1
ATOM 1397 O O . GLU A 1 172 ? -23.262 2.072 51.319 1.00 38.84 172 GLU A O 1
#

Foldseek 3Di:
DVVLLVVLVVLLVCCVVPVLVSLVVLVVDFLCSLVVSLLVLQLVLLLVVLVVQLVVQVVVVVVCCVPPVDDDPPVVSNVVSNVVSVVSSVCSSVVVVVVLVVCLVVVCVVVVVDDSSLLSSQLSSLCSLCSVCVVPPVCVVVSVVSSVVSSVCSVVSVVVPVPPPPPPVVPD

Secondary structure (DSSP, 8-state):
-HHHHHHHHHHHHHHHH-HHHHHHHHTTS-HHHHHHHHHHHHHHHHHHHHHHHHHHHHHHHHHHHHHH-----HHHHHHHHHHHHHHHHHHHHHHHHHHHHHHHHHHHHH-TTS-HHHHHHHHHHHTHHHHHHTTSGGGHHHHHHHHHHHHHHHHHHHHTTS----SSSS--

Radius of gyration: 21.37 Å; Cα contacts (8 Å, |Δi|>4): 102; chains: 1; bounding box: 43×26×81 Å